Protein AF-A0A9X8VBI3-F1 (afdb_monomer)

Radius of gyration: 18.84 Å; Cα contacts (8 Å, |Δi|>4): 215; chains: 1; bounding box: 40×26×53 Å

Nearest PDB structures (foldseek):
  4ruw-assembly1_A  TM=3.959E-01  e=4.616E-01  Beutenbergia cavernae DSM 12333
  4cwc-assembly1_C  TM=7.780E-01  e=6.334E+00  Staphylococcus aureus
  5d06-assembly2_B  TM=3.382E-01  e=1.430E+00  Nakaseomyces glabratus CBS 138

Mean predicted aligned error: 9.97 Å

Structure (mmCIF, N/CA/C/O backbone):
data_AF-A0A9X8VBI3-F1
#
_entry.id   AF-A0A9X8VBI3-F1
#
loop_
_atom_site.group_PDB
_atom_site.id
_atom_site.type_symbol
_atom_site.label_atom_id
_atom_site.label_alt_id
_atom_site.label_comp_id
_atom_site.label_asym_id
_atom_site.label_entity_id
_atom_site.label_seq_id
_atom_site.pdbx_PDB_ins_code
_atom_site.Cartn_x
_atom_site.Cartn_y
_atom_site.Cartn_z
_atom_site.occupancy
_atom_site.B_iso_or_equiv
_atom_site.auth_seq_id
_atom_site.auth_comp_id
_atom_site.auth_asym_id
_atom_site.auth_atom_id
_atom_site.pdbx_PDB_model_num
ATOM 1 N N . SER A 1 1 ? -2.634 -14.865 25.575 1.00 53.91 1 SER A N 1
ATOM 2 C CA . SER A 1 1 ? -3.829 -14.006 25.676 1.00 53.91 1 SER A CA 1
ATOM 3 C C . SER A 1 1 ? -4.975 -14.679 24.930 1.00 53.91 1 SER A C 1
ATOM 5 O O . SER A 1 1 ? -4.707 -15.595 24.160 1.00 53.91 1 SER A O 1
ATOM 7 N N . SER A 1 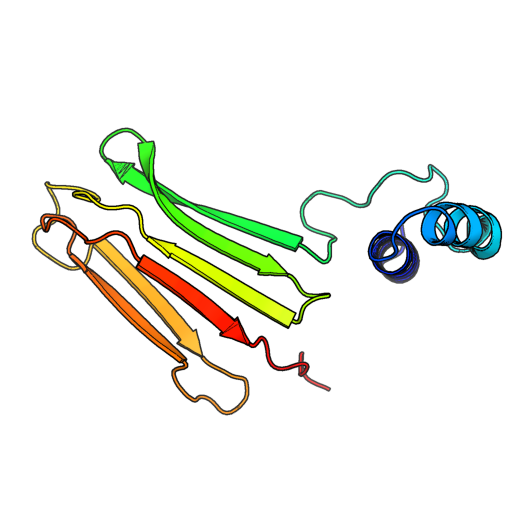2 ? -6.240 -14.325 25.192 1.00 62.25 2 SER A N 1
ATOM 8 C CA . SER A 1 2 ? -7.335 -14.695 24.278 1.00 62.25 2 SER A CA 1
ATOM 9 C C . SER A 1 2 ? -7.522 -13.570 23.262 1.00 62.25 2 SER A C 1
ATOM 11 O O . SER A 1 2 ? -7.345 -12.408 23.627 1.00 62.25 2 SER A O 1
ATOM 13 N N . SER A 1 3 ? -7.914 -13.906 22.028 1.00 68.12 3 SER A N 1
ATOM 14 C CA . SER A 1 3 ? -8.170 -12.925 20.958 1.00 68.12 3 SER A CA 1
ATOM 15 C C . SER A 1 3 ? -9.118 -11.811 21.407 1.00 68.12 3 SER A C 1
ATOM 17 O O . SER A 1 3 ? -8.840 -10.644 21.189 1.00 68.12 3 SER A O 1
ATOM 19 N N . PHE A 1 4 ? -10.157 -12.155 22.172 1.00 74.62 4 PHE A N 1
ATOM 20 C CA . PHE A 1 4 ? -11.120 -11.191 22.708 1.00 74.62 4 PHE A CA 1
ATOM 21 C C . PHE A 1 4 ? -10.497 -10.112 23.612 1.00 74.62 4 PHE A C 1
ATOM 23 O O . PHE A 1 4 ? -10.896 -8.951 23.566 1.00 74.62 4 PHE A O 1
ATOM 30 N N . LYS A 1 5 ? -9.523 -10.476 24.455 1.00 79.31 5 LYS A N 1
ATOM 31 C CA . LYS A 1 5 ? -8.837 -9.501 25.321 1.00 79.31 5 LYS A CA 1
ATOM 32 C C . LYS A 1 5 ? -7.908 -8.592 24.516 1.00 79.31 5 LYS A C 1
ATOM 34 O O . LYS A 1 5 ? -7.778 -7.411 24.838 1.00 79.31 5 LYS A O 1
ATOM 39 N N . ASP A 1 6 ? -7.303 -9.139 23.465 1.00 76.00 6 ASP A N 1
ATOM 40 C CA . ASP A 1 6 ? -6.471 -8.380 22.535 1.00 76.00 6 ASP A CA 1
ATOM 41 C C . ASP A 1 6 ? -7.337 -7.386 21.731 1.00 76.00 6 ASP A C 1
ATOM 43 O O . ASP A 1 6 ? -6.966 -6.221 21.603 1.00 76.00 6 ASP A O 1
ATOM 47 N N . ASP A 1 7 ? -8.542 -7.784 21.308 1.00 74.44 7 ASP A N 1
ATOM 48 C CA . ASP A 1 7 ? -9.497 -6.917 20.600 1.00 74.44 7 ASP A CA 1
ATOM 49 C C . ASP A 1 7 ? -9.939 -5.714 21.452 1.00 74.44 7 ASP A C 1
ATOM 51 O O . ASP A 1 7 ? -9.977 -4.581 20.964 1.00 74.44 7 ASP A O 1
ATOM 55 N N . ILE A 1 8 ? -10.217 -5.926 22.747 1.00 79.94 8 ILE A N 1
ATOM 56 C CA . ILE A 1 8 ? -10.550 -4.837 23.684 1.00 79.94 8 ILE A CA 1
ATOM 57 C C . ILE A 1 8 ? -9.369 -3.872 23.827 1.00 79.94 8 ILE A C 1
ATOM 59 O O . ILE A 1 8 ? -9.559 -2.655 23.765 1.00 79.94 8 ILE A O 1
ATOM 63 N N . TYR A 1 9 ? -8.147 -4.392 23.979 1.00 79.50 9 TYR A N 1
ATOM 64 C CA . TYR A 1 9 ? -6.944 -3.563 24.074 1.00 79.50 9 TYR A CA 1
ATOM 65 C C . TYR A 1 9 ? -6.765 -2.690 22.822 1.00 79.50 9 TYR A C 1
ATOM 67 O O . TYR A 1 9 ? -6.526 -1.483 22.919 1.00 79.50 9 TYR A O 1
ATOM 75 N N . LEU A 1 10 ? -6.940 -3.278 21.635 1.00 78.50 10 LEU A N 1
ATOM 76 C CA . LEU A 1 10 ? -6.827 -2.576 20.356 1.00 78.50 10 LEU A CA 1
ATOM 77 C C . LEU A 1 10 ? -7.916 -1.519 20.155 1.00 78.50 10 LEU A C 1
ATOM 79 O O . LEU A 1 10 ? -7.624 -0.432 19.650 1.00 78.50 10 LEU A O 1
ATOM 83 N N . ALA A 1 11 ? -9.152 -1.810 20.566 1.00 81.75 11 ALA A N 1
ATOM 84 C CA . ALA A 1 11 ? -10.254 -0.854 20.521 1.00 81.75 11 ALA A CA 1
ATOM 85 C C . ALA A 1 11 ? -9.980 0.359 21.422 1.00 81.75 11 ALA A C 1
ATOM 87 O O . ALA A 1 11 ? -10.185 1.498 21.006 1.00 81.75 11 ALA A O 1
ATOM 88 N N . ILE A 1 12 ? -9.448 0.135 22.628 1.00 83.94 12 ILE A N 1
ATOM 89 C CA . ILE A 1 12 ? -9.060 1.215 23.545 1.00 83.94 12 ILE A CA 1
ATOM 90 C C . ILE A 1 12 ? -7.913 2.052 22.960 1.00 83.94 12 ILE A C 1
ATOM 92 O O . ILE A 1 12 ? -7.931 3.281 23.055 1.00 83.94 12 ILE A O 1
ATOM 96 N N . GLY A 1 13 ? -6.952 1.414 22.285 1.00 80.38 13 GLY A N 1
ATOM 97 C CA . GLY A 1 13 ? -5.843 2.091 21.607 1.00 80.38 13 GLY A CA 1
ATOM 98 C C . GLY A 1 13 ? -6.261 3.077 20.505 1.00 80.38 13 GLY A C 1
ATOM 99 O O . GLY A 1 13 ? -5.478 3.965 20.168 1.00 80.38 13 GLY A O 1
ATOM 100 N N . ALA A 1 14 ? -7.484 2.964 19.971 1.00 79.38 14 ALA A N 1
ATOM 101 C CA . ALA A 1 14 ? -8.017 3.865 18.948 1.00 79.38 14 ALA A CA 1
ATOM 102 C C . ALA A 1 14 ? -8.437 5.248 19.485 1.00 79.38 14 ALA A C 1
ATOM 104 O O . ALA A 1 14 ? -8.611 6.181 18.699 1.00 79.38 14 ALA A O 1
ATOM 105 N N . PHE A 1 15 ? -8.601 5.399 20.802 1.00 82.19 15 PHE A N 1
ATOM 106 C CA . PHE A 1 15 ? -8.971 6.672 21.420 1.00 82.19 15 PHE A CA 1
ATOM 107 C C . PHE A 1 15 ? -7.739 7.555 21.678 1.00 82.19 15 PHE A C 1
ATOM 109 O O . PHE A 1 15 ? -6.629 7.073 21.917 1.00 82.19 15 PHE A O 1
ATOM 116 N N . ALA A 1 16 ? -7.936 8.875 21.638 1.00 83.81 16 ALA A N 1
ATOM 117 C CA . ALA A 1 16 ? -6.921 9.848 22.037 1.00 83.81 16 ALA A CA 1
ATOM 118 C C . ALA A 1 16 ? -6.884 10.020 23.568 1.00 83.81 16 ALA A C 1
ATOM 120 O O . ALA A 1 16 ? -7.836 9.672 24.270 1.00 83.81 16 ALA A O 1
ATOM 121 N N . GLU A 1 17 ? -5.801 10.594 24.095 1.00 81.06 17 GLU A N 1
ATOM 122 C CA . GLU A 1 17 ? -5.765 10.985 25.510 1.00 81.06 17 GLU A CA 1
ATOM 123 C C . GLU A 1 17 ? -6.673 12.191 25.790 1.00 81.06 17 GLU A C 1
ATOM 125 O O . GLU A 1 17 ? -6.816 13.054 24.918 1.00 81.06 17 GLU A O 1
ATOM 130 N N . PRO A 1 18 ? -7.291 12.280 26.987 1.00 92.06 18 PRO A N 1
ATOM 131 C CA . PRO A 1 18 ? -7.150 11.389 28.158 1.00 92.06 18 PRO A CA 1
ATOM 132 C C . PRO A 1 18 ? -8.129 10.199 28.171 1.00 92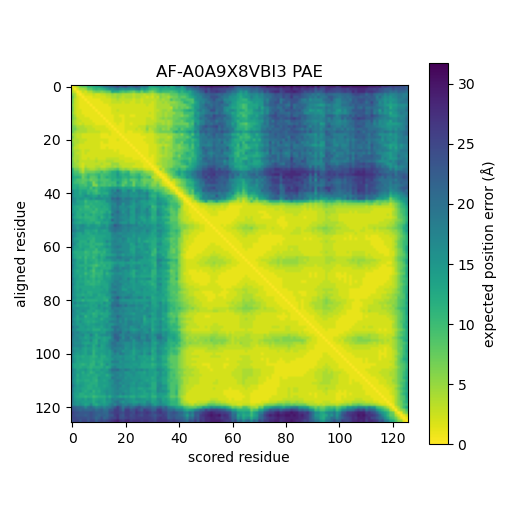.06 18 PRO A C 1
ATOM 134 O O . PRO A 1 18 ? -8.196 9.427 29.128 1.00 92.06 18 PRO A O 1
ATOM 137 N N . GLN A 1 19 ? -8.958 10.072 27.134 1.00 90.81 19 GLN A N 1
ATOM 138 C CA . GLN A 1 19 ? -10.009 9.060 27.084 1.00 90.81 19 GLN A CA 1
ATOM 139 C C . GLN A 1 19 ? -9.426 7.642 27.072 1.00 90.81 19 GLN A C 1
ATOM 141 O O . GLN A 1 19 ? -9.961 6.753 27.736 1.00 90.81 19 GLN A O 1
ATOM 146 N N . ARG A 1 20 ? -8.314 7.437 26.361 1.00 89.19 20 ARG A N 1
ATOM 147 C CA . ARG A 1 20 ? -7.606 6.154 26.317 1.00 89.19 20 ARG A CA 1
ATOM 148 C C . ARG A 1 20 ? -7.120 5.711 27.696 1.00 89.19 20 ARG A C 1
ATOM 150 O O . ARG A 1 20 ? -7.412 4.580 28.080 1.00 89.19 20 ARG A O 1
ATOM 157 N N . GLU A 1 21 ? -6.454 6.580 28.459 1.00 87.56 21 GLU A N 1
ATOM 158 C CA . GLU A 1 21 ? -6.039 6.276 29.837 1.00 87.56 21 GLU A CA 1
ATOM 159 C C . GLU A 1 21 ? -7.217 5.863 30.729 1.00 87.56 21 GLU A C 1
ATOM 161 O O . GLU A 1 21 ? -7.141 4.848 31.429 1.00 87.56 21 GLU A O 1
ATOM 166 N N . SER A 1 22 ? -8.335 6.594 30.662 1.00 90.44 22 SER A N 1
ATOM 167 C CA . SER A 1 22 ? -9.532 6.245 31.435 1.00 90.44 22 SER A CA 1
ATOM 168 C C . SER A 1 22 ? -10.064 4.859 31.068 1.00 90.44 22 SER A C 1
ATOM 170 O O . SER A 1 22 ? -10.441 4.092 31.952 1.00 90.44 22 SER A O 1
ATOM 172 N N . LEU A 1 23 ? -10.087 4.519 29.778 1.00 90.69 23 LEU A N 1
ATOM 173 C CA . LEU A 1 23 ? -10.583 3.231 29.300 1.00 90.69 23 LEU A CA 1
ATOM 174 C C . LEU A 1 23 ? -9.651 2.073 29.688 1.00 90.69 23 LEU A C 1
ATOM 176 O O . LEU A 1 23 ? -10.141 1.025 30.107 1.00 90.69 23 LEU A O 1
ATOM 180 N N . LEU A 1 24 ? -8.327 2.258 29.630 1.00 88.38 24 LEU A N 1
ATOM 181 C CA . LEU A 1 24 ? -7.361 1.257 30.108 1.00 88.38 24 LEU A CA 1
ATOM 182 C C . LEU A 1 24 ? -7.561 0.949 31.599 1.00 88.38 24 LEU A C 1
ATOM 184 O O . LEU A 1 24 ? -7.498 -0.212 32.005 1.00 88.38 24 LEU A O 1
ATOM 188 N N . ALA A 1 25 ? -7.849 1.974 32.410 1.00 87.62 25 ALA A N 1
ATOM 189 C CA . ALA A 1 25 ? -8.147 1.798 33.828 1.00 87.62 25 ALA A CA 1
ATOM 190 C C . ALA A 1 25 ? -9.485 1.074 34.054 1.00 87.62 25 ALA A C 1
ATOM 192 O O . ALA A 1 25 ? -9.550 0.147 34.863 1.00 87.62 25 ALA A O 1
ATOM 193 N N . THR A 1 26 ? -10.540 1.463 33.330 1.00 91.69 26 THR A N 1
ATOM 194 C CA . THR A 1 26 ? -11.880 0.865 33.455 1.00 91.69 26 THR A CA 1
ATOM 195 C C . THR A 1 26 ? -11.909 -0.606 33.042 1.00 91.69 26 THR A C 1
ATOM 197 O O . THR A 1 26 ? -12.539 -1.413 33.719 1.00 91.69 26 THR A O 1
ATOM 200 N N . TYR A 1 27 ? -11.221 -0.972 31.960 1.00 86.81 27 TYR A N 1
ATOM 201 C CA . TYR A 1 27 ? -11.285 -2.316 31.379 1.00 86.81 27 TYR A CA 1
ATOM 202 C C . TYR A 1 27 ? -10.109 -3.216 31.760 1.00 86.81 27 TYR A C 1
ATOM 204 O O . TYR A 1 27 ? -9.946 -4.271 31.155 1.00 86.81 27 TYR A O 1
ATOM 212 N N . ARG A 1 28 ? -9.310 -2.846 32.769 1.00 85.00 28 ARG A N 1
ATOM 213 C CA . ARG A 1 28 ? -8.087 -3.563 33.174 1.00 85.00 28 ARG A CA 1
ATOM 214 C C . ARG A 1 28 ? -8.266 -5.081 33.315 1.00 85.00 28 ARG A C 1
ATOM 216 O O . ARG A 1 28 ? -7.405 -5.837 32.882 1.00 85.00 28 ARG A O 1
ATOM 223 N N . ASP A 1 29 ? -9.391 -5.540 33.860 1.00 83.56 29 ASP A N 1
ATOM 224 C CA . ASP A 1 29 ? -9.659 -6.975 34.072 1.00 83.56 29 ASP A CA 1
ATOM 225 C C . ASP A 1 29 ? -9.946 -7.735 32.753 1.00 83.56 29 ASP A C 1
ATOM 227 O O . ASP A 1 29 ? -9.792 -8.962 32.649 1.00 83.56 29 ASP A O 1
ATOM 231 N N . CYS A 1 30 ? -10.318 -6.991 31.711 1.00 81.19 30 CYS A N 1
ATOM 232 C CA . CYS A 1 30 ? -10.576 -7.463 30.356 1.00 81.19 30 CYS A CA 1
ATOM 233 C C . CYS A 1 30 ? -9.345 -7.381 29.436 1.00 81.19 30 CYS A C 1
ATOM 235 O O . CYS A 1 30 ? -9.440 -7.816 28.292 1.00 81.19 30 CYS A O 1
ATOM 237 N N . LEU A 1 31 ? -8.201 -6.879 29.909 1.00 79.25 31 LEU A N 1
ATOM 238 C CA . LEU A 1 31 ? -6.959 -6.786 29.131 1.00 79.25 31 LEU A CA 1
ATOM 239 C C . LEU A 1 31 ? -6.066 -8.029 29.322 1.00 79.25 31 LEU A C 1
ATOM 241 O O . LEU A 1 31 ? -6.307 -8.845 30.231 1.00 79.25 31 LEU A O 1
ATOM 245 N N . PRO A 1 32 ? -5.048 -8.226 28.457 1.00 70.56 32 PRO A N 1
ATOM 246 C CA . PRO A 1 32 ? -3.964 -9.172 28.711 1.00 70.56 32 PRO A CA 1
ATOM 247 C C . PRO A 1 32 ? -3.338 -8.922 30.089 1.00 70.56 32 PRO A C 1
ATOM 249 O O . PRO A 1 32 ? -3.171 -7.780 30.502 1.00 70.56 32 PRO A O 1
ATOM 252 N N . ALA A 1 33 ? -3.013 -9.991 30.822 1.00 67.38 33 ALA A N 1
ATOM 253 C CA . ALA A 1 33 ? -2.597 -9.901 32.228 1.00 67.38 33 ALA A CA 1
ATOM 254 C C . ALA A 1 33 ? -1.300 -9.098 32.452 1.00 67.38 33 ALA A C 1
ATOM 256 O O . ALA A 1 33 ? -1.053 -8.618 33.554 1.00 67.38 33 ALA A O 1
ATOM 257 N N . ASP A 1 34 ? -0.480 -8.963 31.414 1.00 66.94 34 ASP A N 1
ATOM 258 C CA . ASP A 1 34 ? 0.758 -8.189 31.393 1.00 66.94 34 ASP A CA 1
ATOM 259 C C . ASP A 1 34 ? 0.574 -6.768 30.833 1.00 66.94 34 ASP A C 1
ATOM 261 O O . ASP A 1 34 ? 1.547 -6.017 30.771 1.00 66.94 34 ASP A O 1
ATOM 265 N N . ASN A 1 35 ? -0.646 -6.382 30.425 1.00 60.59 35 ASN A N 1
ATOM 266 C CA . ASN A 1 35 ? -0.935 -5.166 29.653 1.00 60.59 35 ASN A CA 1
ATOM 267 C C . ASN A 1 35 ? -0.007 -4.987 28.435 1.00 60.59 35 ASN A C 1
ATOM 269 O O . ASN A 1 35 ? 0.141 -3.868 27.927 1.00 60.59 35 ASN A O 1
ATOM 273 N N . ALA A 1 36 ? 0.633 -6.065 27.975 1.00 62.91 36 ALA A N 1
ATOM 274 C CA . ALA A 1 36 ? 1.520 -5.991 26.839 1.00 62.91 36 ALA A CA 1
ATOM 275 C C . ALA A 1 36 ? 0.667 -5.746 25.591 1.00 62.91 36 ALA A C 1
ATOM 277 O O . ALA A 1 36 ? -0.404 -6.348 25.448 1.00 62.91 36 ALA A O 1
ATOM 278 N N . PRO A 1 37 ? 1.114 -4.864 24.682 1.00 59.00 37 PRO A N 1
ATOM 279 C CA . PRO A 1 37 ? 0.476 -4.761 23.386 1.00 59.00 37 PRO A CA 1
ATOM 280 C C . PRO A 1 37 ? 0.512 -6.144 22.726 1.00 59.00 37 PRO A C 1
ATOM 282 O O . PRO A 1 37 ? 1.524 -6.851 22.832 1.00 59.00 37 PRO A O 1
ATOM 285 N N . PRO A 1 38 ? -0.577 -6.559 22.069 1.00 61.22 38 PRO A N 1
ATOM 286 C CA . PRO A 1 38 ? -0.610 -7.864 21.445 1.00 61.22 38 PRO A CA 1
ATOM 287 C C . PRO A 1 38 ? 0.418 -7.929 20.296 1.00 61.22 38 PRO A C 1
ATOM 289 O O . PRO A 1 38 ? 0.942 -6.908 19.844 1.00 61.22 38 PRO A O 1
ATOM 292 N N . GLY A 1 39 ? 0.793 -9.146 19.882 1.00 59.22 39 GLY A N 1
ATOM 293 C CA . GLY A 1 39 ? 1.910 -9.369 18.949 1.00 59.22 39 GLY A CA 1
ATOM 294 C C . GLY A 1 39 ? 1.769 -8.605 17.622 1.00 59.22 39 GLY A C 1
ATOM 295 O O . GLY A 1 39 ? 0.677 -8.204 17.253 1.00 59.22 39 GLY A O 1
ATOM 296 N N . ALA A 1 40 ? 2.858 -8.453 16.857 1.00 51.97 40 ALA A N 1
ATOM 297 C CA . ALA A 1 40 ? 2.959 -7.577 15.669 1.00 51.97 40 ALA A CA 1
ATOM 298 C C . ALA A 1 40 ? 1.944 -7.818 14.518 1.00 51.97 40 ALA A C 1
ATOM 300 O O . ALA A 1 40 ? 1.936 -7.077 13.536 1.00 51.97 40 ALA A O 1
ATOM 301 N N . HIS A 1 41 ? 1.102 -8.847 14.623 1.00 54.59 41 HIS A N 1
ATOM 302 C CA . HIS A 1 41 ? 0.034 -9.185 13.676 1.00 54.59 41 HIS A CA 1
ATOM 303 C C . HIS A 1 41 ? -1.366 -9.157 14.308 1.00 54.59 41 HIS A C 1
ATOM 305 O O . HIS A 1 41 ? -2.335 -9.583 13.689 1.00 54.59 41 HIS A O 1
ATOM 311 N N . VAL A 1 42 ? -1.468 -8.661 15.536 1.00 55.97 42 VAL A N 1
ATOM 312 C CA . VAL A 1 42 ? -2.706 -8.455 16.276 1.00 55.97 42 VAL A CA 1
ATOM 313 C C . VAL A 1 42 ? -2.847 -6.946 16.412 1.00 55.97 42 VAL A C 1
ATOM 315 O O . VAL A 1 42 ? -2.077 -6.295 17.115 1.00 55.97 42 VAL A O 1
ATOM 318 N N . GLY A 1 43 ? -3.748 -6.351 15.637 1.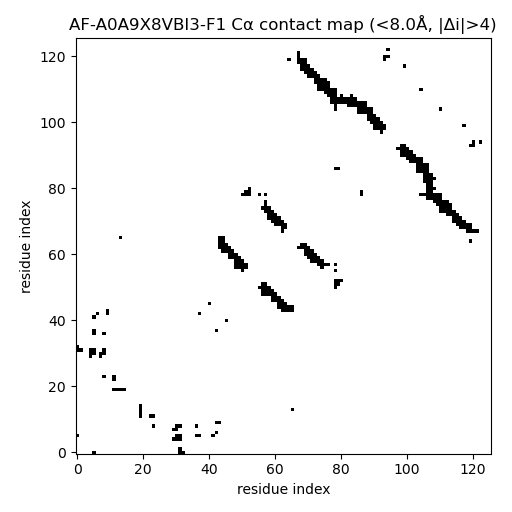00 59.56 43 GLY A N 1
ATOM 319 C CA . GLY A 1 43 ? -3.747 -4.905 15.489 1.00 59.56 43 GLY A CA 1
ATOM 320 C C . GLY A 1 43 ? -4.823 -4.364 14.572 1.00 59.56 43 GLY A C 1
ATOM 321 O O . GLY A 1 43 ? -5.379 -5.075 13.745 1.00 59.56 43 GLY A O 1
ATOM 322 N N . ASN A 1 44 ? -5.054 -3.060 14.688 1.00 72.31 44 ASN A N 1
ATOM 323 C CA . ASN A 1 44 ? -5.869 -2.305 13.743 1.00 72.31 44 ASN A CA 1
ATOM 324 C C . ASN A 1 44 ? -5.027 -1.638 12.649 1.00 72.31 44 ASN A C 1
ATOM 326 O O . ASN A 1 44 ? -5.588 -0.968 11.793 1.00 72.31 44 ASN A O 1
ATOM 330 N N . ALA A 1 45 ? -3.698 -1.771 12.678 1.00 80.44 45 ALA A N 1
ATOM 331 C CA . ALA A 1 45 ? -2.799 -1.121 11.734 1.00 80.44 45 ALA A CA 1
ATOM 332 C C . ALA A 1 45 ? -1.697 -2.080 11.273 1.00 80.44 45 ALA A C 1
ATOM 334 O O . ALA A 1 45 ? -0.989 -2.656 12.096 1.00 80.44 45 ALA A O 1
ATOM 335 N N . PHE A 1 46 ? -1.526 -2.215 9.960 1.00 85.81 46 PHE A N 1
ATOM 336 C CA . PHE A 1 46 ? -0.518 -3.076 9.342 1.00 85.81 46 PHE A CA 1
ATOM 337 C C . PHE A 1 46 ? 0.223 -2.310 8.256 1.00 85.81 46 PHE A C 1
ATOM 339 O O . PHE A 1 46 ? -0.334 -1.417 7.620 1.00 85.81 46 PHE A O 1
ATOM 346 N N . THR A 1 47 ? 1.487 -2.652 8.017 1.00 91.06 47 THR A N 1
ATOM 347 C CA . THR A 1 47 ? 2.264 -2.075 6.917 1.00 91.06 47 THR A CA 1
ATOM 348 C C . THR A 1 47 ? 3.040 -3.159 6.188 1.00 91.06 47 THR A C 1
ATOM 350 O O . THR A 1 47 ? 3.775 -3.928 6.800 1.00 91.06 47 THR A O 1
ATOM 353 N N . VAL A 1 48 ? 2.895 -3.187 4.867 1.00 93.19 48 VAL A N 1
ATOM 354 C CA . VAL A 1 48 ? 3.676 -4.014 3.949 1.00 93.19 48 VAL A CA 1
ATOM 355 C C . VAL A 1 48 ? 4.599 -3.096 3.159 1.00 93.19 48 VAL A C 1
ATOM 357 O O . VAL A 1 48 ? 4.146 -2.134 2.541 1.00 93.19 48 VAL A O 1
ATOM 360 N N . ALA A 1 49 ? 5.894 -3.392 3.177 1.00 96.19 49 ALA A N 1
ATOM 361 C CA . ALA A 1 49 ? 6.905 -2.690 2.398 1.00 96.19 49 ALA A CA 1
ATOM 362 C C . ALA A 1 49 ? 7.429 -3.614 1.296 1.00 96.19 49 ALA A C 1
ATOM 364 O O . ALA A 1 49 ? 8.003 -4.661 1.595 1.00 96.19 49 ALA A O 1
ATOM 365 N N . CYS A 1 50 ? 7.270 -3.223 0.030 1.00 96.31 50 CYS A N 1
ATOM 366 C CA . CYS A 1 50 ? 7.816 -3.977 -1.097 1.00 96.31 50 CYS A CA 1
ATOM 367 C C . CYS A 1 50 ? 9.117 -3.336 -1.569 1.00 96.31 50 CYS A C 1
ATOM 369 O O . CYS A 1 50 ? 9.178 -2.137 -1.873 1.00 96.31 50 CYS A O 1
ATOM 371 N N . LYS A 1 51 ? 10.159 -4.162 -1.643 1.00 97.44 51 LYS A N 1
ATOM 372 C CA . LYS A 1 51 ? 11.501 -3.759 -2.048 1.00 97.44 51 LYS A CA 1
ATOM 373 C C . LYS A 1 51 ? 11.834 -4.273 -3.446 1.00 97.44 51 LYS A C 1
ATOM 375 O O . LYS A 1 51 ? 11.425 -5.356 -3.860 1.00 97.44 51 LYS A O 1
ATOM 380 N N . GLY A 1 52 ? 12.522 -3.420 -4.182 1.00 96.25 52 GLY A N 1
ATOM 381 C CA . GLY A 1 52 ? 13.058 -3.649 -5.508 1.00 96.25 52 GLY A CA 1
ATOM 382 C C . GLY A 1 52 ? 14.550 -3.949 -5.447 1.00 96.25 52 GLY A C 1
ATOM 383 O O . GLY A 1 52 ? 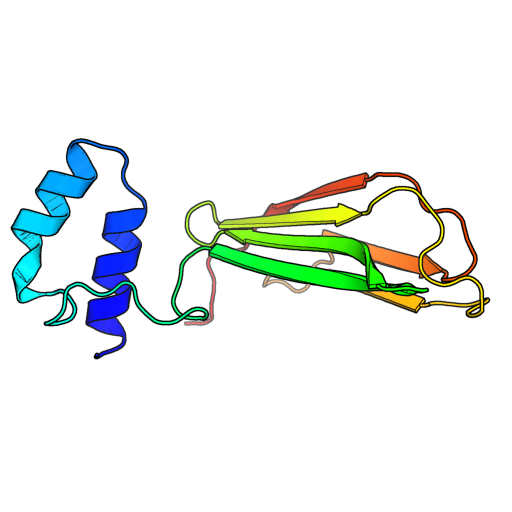15.068 -4.429 -4.438 1.00 96.25 52 GLY A O 1
ATOM 384 N N . ILE A 1 53 ? 15.252 -3.621 -6.528 1.00 96.12 53 ILE A N 1
ATOM 385 C CA . ILE A 1 53 ? 16.698 -3.825 -6.616 1.00 96.12 53 ILE A CA 1
ATOM 386 C C . ILE A 1 53 ? 17.444 -3.069 -5.508 1.00 96.12 53 ILE A C 1
ATOM 388 O O . ILE A 1 53 ? 17.130 -1.916 -5.202 1.00 96.12 53 ILE A O 1
ATOM 392 N N . GLY A 1 54 ? 18.442 -3.724 -4.909 1.00 96.44 54 GLY A N 1
ATOM 393 C CA . GLY A 1 54 ? 19.269 -3.127 -3.857 1.00 96.44 54 GLY A CA 1
ATOM 394 C C . GLY A 1 54 ? 18.474 -2.723 -2.615 1.00 96.44 54 GLY A C 1
ATOM 395 O O . GLY A 1 54 ? 18.773 -1.695 -2.016 1.00 96.44 54 GLY A O 1
ATOM 396 N N . ASP A 1 55 ? 17.422 -3.477 -2.279 1.00 96.44 55 ASP A N 1
ATOM 397 C CA . ASP A 1 55 ? 16.513 -3.206 -1.159 1.00 96.44 55 ASP A CA 1
ATOM 398 C C . ASP A 1 55 ? 15.772 -1.862 -1.227 1.00 96.44 55 ASP A C 1
ATOM 400 O O . ASP A 1 55 ? 15.151 -1.436 -0.245 1.00 96.44 55 ASP A O 1
ATOM 404 N N . ARG A 1 56 ? 15.767 -1.200 -2.392 1.00 94.94 56 ARG A N 1
ATOM 405 C CA . ARG A 1 56 ? 15.016 0.040 -2.589 1.00 94.94 56 ARG A CA 1
ATOM 406 C C . ARG A 1 56 ? 13.530 -0.230 -2.390 1.00 94.94 56 ARG A C 1
ATOM 408 O O . ARG A 1 56 ? 12.895 -0.879 -3.217 1.00 94.94 56 ARG A O 1
ATOM 415 N N . GLN A 1 57 ? 12.942 0.324 -1.340 1.00 97.88 57 GLN A N 1
ATOM 416 C CA . GLN A 1 57 ? 11.498 0.287 -1.154 1.00 97.88 57 GLN A CA 1
ATOM 417 C C . GLN A 1 57 ? 10.814 1.142 -2.224 1.00 97.88 57 GLN A C 1
ATOM 419 O O . GLN A 1 57 ? 11.059 2.344 -2.321 1.00 97.88 57 GLN A O 1
ATOM 424 N N . PHE A 1 58 ? 9.975 0.514 -3.044 1.00 97.62 58 PHE A N 1
ATOM 425 C CA . PHE A 1 58 ? 9.250 1.194 -4.120 1.00 97.62 58 PHE A CA 1
ATOM 426 C C . PHE A 1 58 ? 7.749 1.282 -3.842 1.00 97.62 58 PHE A C 1
ATOM 428 O O . PHE A 1 58 ? 7.085 2.127 -4.433 1.00 97.62 58 PHE A O 1
ATOM 435 N N . LEU A 1 59 ? 7.225 0.449 -2.939 1.00 97.94 59 LEU A N 1
ATOM 436 C CA . LEU A 1 59 ? 5.818 0.428 -2.561 1.00 97.94 59 LEU A CA 1
ATOM 437 C C . LEU A 1 59 ? 5.672 0.280 -1.044 1.00 97.94 59 LEU A C 1
ATOM 439 O O . LEU A 1 59 ? 6.378 -0.513 -0.417 1.00 97.94 59 LEU A O 1
ATOM 443 N N . THR A 1 60 ? 4.701 0.990 -0.484 1.00 97.69 60 THR A N 1
ATOM 444 C CA . THR A 1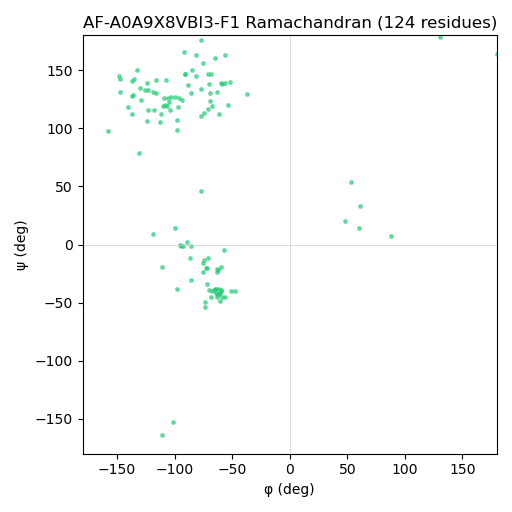 60 ? 4.189 0.778 0.871 1.00 97.69 60 THR A CA 1
ATOM 445 C C . THR A 1 60 ? 2.683 0.585 0.799 1.00 97.69 60 THR A C 1
ATOM 447 O O . THR A 1 60 ? 1.999 1.380 0.159 1.00 97.69 60 THR A O 1
ATOM 450 N N . CYS A 1 61 ? 2.155 -0.424 1.480 1.00 95.62 61 CYS A N 1
ATOM 451 C CA . CYS A 1 61 ? 0.726 -0.603 1.702 1.00 95.62 61 CYS A CA 1
ATOM 452 C C . CYS A 1 61 ? 0.456 -0.536 3.206 1.00 95.62 61 CYS A C 1
ATOM 454 O O . CYS A 1 61 ? 0.959 -1.373 3.953 1.00 95.62 61 CYS A O 1
ATOM 456 N N . ALA A 1 62 ? -0.293 0.468 3.652 1.00 93.81 62 ALA A N 1
ATOM 457 C CA . ALA A 1 62 ? -0.696 0.646 5.040 1.00 93.81 62 ALA A CA 1
ATOM 458 C C . ALA A 1 62 ? -2.194 0.359 5.181 1.00 93.81 62 ALA A C 1
ATOM 460 O O . ALA A 1 62 ? -3.016 1.017 4.550 1.00 93.81 62 ALA A O 1
ATOM 461 N N . VAL A 1 63 ? -2.544 -0.617 6.008 1.00 90.19 63 VAL A N 1
ATOM 462 C CA . VAL A 1 63 ? -3.925 -1.009 6.307 1.00 90.19 63 VAL A CA 1
ATOM 463 C C . VAL A 1 63 ? -4.277 -0.444 7.674 1.00 90.19 63 VAL A C 1
ATOM 465 O O . VAL A 1 63 ? -3.548 -0.695 8.626 1.00 90.19 63 VAL A O 1
ATOM 468 N N . ASP A 1 64 ? -5.375 0.297 7.772 1.00 86.88 64 ASP A N 1
ATOM 469 C CA . ASP A 1 64 ? -5.932 0.819 9.021 1.00 86.88 64 ASP A CA 1
ATOM 470 C C . ASP A 1 64 ? -7.388 0.346 9.143 1.00 86.88 64 ASP A C 1
ATOM 472 O O . ASP A 1 64 ? -8.270 0.814 8.424 1.00 86.88 64 ASP A O 1
ATOM 476 N N . LEU A 1 65 ? -7.635 -0.617 10.028 1.00 81.31 65 LEU A N 1
ATOM 477 C CA . LEU A 1 65 ? -8.941 -1.223 10.279 1.00 81.31 65 LEU A CA 1
ATOM 478 C C . LEU A 1 65 ? -9.871 -0.312 11.091 1.00 81.31 65 LEU A C 1
ATOM 480 O O . LEU A 1 65 ? -11.087 -0.431 10.961 1.00 81.31 65 LEU A O 1
ATOM 484 N N . VAL A 1 66 ? -9.331 0.629 11.877 1.00 76.19 66 VAL A N 1
ATOM 485 C CA . VAL A 1 66 ? -10.142 1.615 12.618 1.00 76.19 66 VAL A CA 1
ATOM 486 C C . VAL A 1 66 ? -10.694 2.653 11.654 1.00 76.19 66 VAL A C 1
ATOM 488 O O . VAL A 1 66 ? -11.895 2.918 11.642 1.00 76.19 66 VAL A O 1
ATOM 491 N N . LYS A 1 67 ? -9.826 3.213 10.806 1.00 81.12 67 LYS A N 1
ATOM 492 C CA . LYS A 1 67 ? -10.240 4.148 9.754 1.00 81.12 67 LYS A CA 1
ATOM 493 C C . LYS A 1 67 ? -10.924 3.447 8.585 1.00 81.12 67 LYS A C 1
ATOM 495 O O . LYS A 1 67 ? -11.537 4.123 7.767 1.00 81.12 67 LYS A O 1
ATOM 500 N N . LYS A 1 68 ? -10.829 2.115 8.514 1.00 86.38 68 LYS A N 1
ATOM 501 C CA . LYS A 1 68 ? -11.288 1.289 7.393 1.00 86.38 68 LYS A CA 1
ATOM 502 C C . LYS A 1 68 ? -10.699 1.785 6.072 1.00 86.38 68 LYS A C 1
ATOM 504 O O . LYS A 1 68 ? -11.419 2.067 5.117 1.00 86.38 68 LYS A O 1
ATOM 509 N N . THR A 1 69 ? -9.377 1.904 6.022 1.00 91.00 69 THR A N 1
ATOM 510 C CA . THR A 1 69 ? -8.656 2.386 4.839 1.00 91.00 69 THR A CA 1
ATOM 511 C C . THR A 1 69 ? -7.434 1.541 4.520 1.00 91.00 69 THR A C 1
ATOM 513 O O . THR A 1 69 ? -6.679 1.179 5.421 1.00 91.00 69 THR A O 1
ATOM 516 N N . VAL A 1 70 ? -7.178 1.332 3.230 1.00 93.50 70 VAL A N 1
ATOM 517 C CA . VAL A 1 70 ? -5.865 0.944 2.706 1.00 93.50 70 VAL A CA 1
ATOM 518 C C . VAL A 1 70 ? -5.236 2.156 2.037 1.00 93.50 70 VAL A C 1
ATOM 520 O O . VAL A 1 70 ? -5.801 2.725 1.107 1.00 93.50 70 VAL A O 1
ATOM 523 N N . THR A 1 71 ? -4.048 2.543 2.484 1.00 96.56 71 THR A N 1
ATOM 524 C CA . THR A 1 71 ? -3.223 3.545 1.810 1.00 96.56 71 THR A CA 1
ATOM 525 C C . THR A 1 71 ? -2.097 2.848 1.070 1.00 96.56 71 THR A C 1
ATOM 527 O O . THR A 1 71 ? -1.226 2.244 1.693 1.00 96.56 71 THR A O 1
ATOM 530 N N . VAL A 1 72 ? -2.088 2.952 -0.255 1.00 97.62 72 VAL A N 1
ATOM 531 C CA . VAL A 1 72 ? -0.990 2.452 -1.079 1.00 97.62 72 VAL A CA 1
ATOM 532 C C . VAL A 1 72 ? -0.166 3.620 -1.595 1.00 97.62 72 VAL A C 1
ATOM 534 O O . VAL A 1 72 ? -0.706 4.526 -2.223 1.00 97.62 72 VAL A O 1
ATOM 537 N N . THR A 1 73 ? 1.141 3.585 -1.362 1.00 98.38 73 THR A N 1
ATOM 538 C CA . THR A 1 73 ? 2.090 4.617 -1.785 1.00 98.38 73 THR A CA 1
ATOM 539 C C . THR A 1 73 ? 3.174 3.996 -2.653 1.00 98.38 73 THR A C 1
ATOM 541 O O . THR A 1 73 ? 3.960 3.176 -2.182 1.00 98.38 73 THR A O 1
ATOM 544 N N . LEU A 1 74 ? 3.221 4.410 -3.915 1.00 98.38 74 LEU A N 1
ATOM 545 C CA . LEU A 1 74 ? 4.257 4.091 -4.890 1.00 98.38 74 LEU A CA 1
ATOM 546 C C . LEU A 1 74 ? 5.284 5.228 -4.921 1.00 98.38 74 LEU A C 1
ATOM 548 O O . LEU A 1 74 ? 4.925 6.392 -5.108 1.00 98.38 74 LEU A O 1
ATOM 552 N N . ALA A 1 75 ? 6.559 4.901 -4.740 1.00 97.94 75 ALA A N 1
ATOM 553 C CA . ALA A 1 75 ? 7.656 5.860 -4.789 1.00 97.94 75 ALA A CA 1
ATOM 554 C C . ALA A 1 75 ? 8.193 6.016 -6.218 1.00 97.94 75 ALA A C 1
ATOM 556 O O . ALA A 1 75 ? 8.442 5.022 -6.906 1.00 97.94 75 ALA A O 1
ATOM 557 N N . ALA A 1 76 ? 8.463 7.260 -6.630 1.00 98.00 76 ALA A N 1
ATOM 558 C CA . ALA A 1 76 ? 9.028 7.542 -7.946 1.00 98.00 76 ALA A CA 1
ATOM 559 C C . ALA A 1 76 ? 10.387 6.859 -8.148 1.00 98.00 76 ALA A C 1
ATOM 561 O O . ALA A 1 76 ? 11.224 6.854 -7.238 1.00 98.00 76 ALA A O 1
ATOM 562 N N . GLY A 1 77 ? 10.617 6.310 -9.338 1.00 97.50 77 GLY A N 1
ATOM 563 C CA . GLY A 1 77 ? 11.855 5.615 -9.687 1.00 97.50 77 GLY A CA 1
ATOM 564 C C . GLY A 1 77 ? 11.627 4.250 -10.329 1.00 97.50 77 GLY A C 1
ATOM 565 O O . GLY A 1 77 ? 10.501 3.780 -10.467 1.00 97.50 77 GLY A O 1
ATOM 566 N N . ILE A 1 78 ? 12.725 3.593 -10.689 1.00 97.94 78 ILE A N 1
ATOM 567 C CA . ILE A 1 78 ? 12.719 2.244 -11.264 1.00 97.94 78 ILE A CA 1
ATOM 568 C C . ILE A 1 78 ? 12.697 1.210 -10.129 1.00 97.94 78 ILE A C 1
ATOM 570 O O . ILE A 1 78 ? 13.483 1.305 -9.182 1.00 97.94 78 ILE A O 1
ATOM 574 N N . ALA A 1 79 ? 11.787 0.234 -10.195 1.00 97.25 79 ALA A N 1
ATOM 575 C CA . ALA A 1 79 ? 11.663 -0.802 -9.168 1.00 97.25 79 ALA A CA 1
ATOM 576 C C . ALA A 1 79 ? 12.811 -1.817 -9.257 1.00 97.25 79 ALA A C 1
ATOM 578 O O . ALA A 1 79 ? 13.528 -2.024 -8.278 1.00 97.25 79 ALA A O 1
ATOM 579 N N . HIS A 1 80 ? 13.025 -2.414 -10.431 1.00 97.50 80 HIS A N 1
ATOM 580 C CA . HIS A 1 80 ? 14.084 -3.393 -10.648 1.00 97.50 80 HIS A CA 1
ATOM 581 C C . HIS A 1 80 ? 14.450 -3.494 -12.138 1.00 97.50 80 HIS A C 1
ATOM 583 O O . HIS A 1 80 ? 13.820 -4.222 -12.899 1.00 97.50 80 HIS A O 1
ATOM 589 N N . HIS A 1 81 ? 15.510 -2.797 -12.561 1.00 96.81 81 HIS A N 1
ATOM 590 C CA . HIS A 1 81 ? 15.788 -2.570 -13.987 1.00 96.81 81 HIS A CA 1
ATOM 591 C C . HIS A 1 81 ? 16.074 -3.822 -14.834 1.00 96.81 81 HIS A C 1
ATOM 593 O O . HIS A 1 81 ? 15.890 -3.774 -16.045 1.00 96.81 81 HIS A O 1
ATOM 599 N N . TYR A 1 82 ? 16.481 -4.941 -14.225 1.00 97.19 82 TYR A N 1
ATOM 600 C CA . TYR A 1 82 ? 16.645 -6.219 -14.936 1.00 97.19 82 TYR A CA 1
ATOM 601 C C . TYR A 1 82 ? 15.329 -6.887 -15.370 1.00 97.19 82 TYR A C 1
ATOM 603 O O . TYR A 1 82 ? 15.373 -7.822 -16.162 1.00 97.19 82 TYR A O 1
ATOM 611 N N . PHE A 1 83 ? 14.172 -6.426 -14.884 1.00 96.56 83 PHE A N 1
ATOM 612 C CA . PHE A 1 83 ? 12.866 -6.932 -15.306 1.00 96.56 83 PHE A CA 1
ATOM 613 C C . PHE A 1 83 ? 12.271 -6.000 -16.359 1.00 96.56 83 PHE A C 1
ATOM 615 O O . PHE A 1 83 ? 11.838 -4.891 -16.047 1.00 96.56 83 PHE A O 1
ATOM 622 N N . THR A 1 84 ? 12.251 -6.436 -17.618 1.00 97.19 84 THR A N 1
ATOM 623 C CA . THR A 1 84 ? 11.652 -5.662 -18.719 1.00 97.19 84 THR A CA 1
ATOM 624 C C . THR A 1 84 ? 10.126 -5.641 -18.674 1.00 97.19 84 THR A C 1
ATOM 626 O O . THR A 1 84 ? 9.531 -4.711 -19.211 1.00 97.19 84 THR A O 1
ATOM 629 N N . ASP A 1 85 ? 9.526 -6.602 -17.972 1.00 96.88 85 ASP A N 1
ATOM 630 C CA . ASP A 1 85 ? 8.080 -6.805 -17.879 1.00 96.88 85 ASP A CA 1
ATOM 631 C C . ASP A 1 85 ? 7.559 -6.484 -16.463 1.00 96.88 85 ASP A C 1
ATOM 633 O O . ASP A 1 85 ? 8.233 -5.815 -15.665 1.00 96.88 85 ASP A O 1
ATOM 637 N N . SER A 1 86 ? 6.345 -6.943 -16.148 1.00 97.25 86 SER A N 1
ATOM 638 C CA . SER A 1 86 ? 5.713 -6.804 -14.835 1.00 97.25 86 SER A CA 1
ATOM 639 C C . SER A 1 86 ? 6.630 -7.335 -13.728 1.00 97.25 86 SER A C 1
ATOM 641 O O . SER A 1 86 ? 7.007 -8.507 -13.708 1.00 97.25 86 SER A O 1
ATOM 643 N N . TYR A 1 87 ? 6.990 -6.459 -12.793 1.00 97.19 87 TYR A N 1
ATOM 644 C CA . TYR A 1 87 ? 7.766 -6.803 -11.601 1.00 97.19 87 TYR A CA 1
ATOM 645 C C . TYR A 1 87 ? 6.865 -7.001 -10.384 1.00 97.19 87 TYR A C 1
ATOM 647 O O . TYR A 1 87 ? 7.095 -7.887 -9.564 1.00 97.19 87 TYR A O 1
ATOM 655 N N . ALA A 1 88 ? 5.827 -6.175 -10.265 1.00 96.25 88 ALA A N 1
ATOM 656 C CA . ALA A 1 88 ? 4.822 -6.299 -9.224 1.00 96.25 88 ALA A CA 1
ATOM 657 C C . ALA A 1 88 ? 3.470 -5.829 -9.750 1.00 96.25 88 ALA A C 1
ATOM 659 O O . ALA A 1 88 ? 3.388 -4.827 -10.454 1.00 96.25 88 ALA A O 1
ATOM 660 N N . PHE A 1 89 ? 2.408 -6.514 -9.343 1.00 95.69 89 PHE A N 1
ATOM 661 C CA . PHE A 1 89 ? 1.043 -6.106 -9.631 1.00 95.69 89 PHE A CA 1
ATOM 662 C C . PHE A 1 89 ? 0.323 -5.780 -8.327 1.00 95.69 89 PHE A C 1
ATOM 664 O O . PHE A 1 89 ? 0.360 -6.559 -7.372 1.00 95.69 89 PHE A O 1
ATOM 671 N N . LEU A 1 90 ? -0.318 -4.618 -8.283 1.00 94.38 90 LEU A N 1
ATOM 672 C CA . LEU A 1 90 ? -1.110 -4.164 -7.153 1.00 94.38 90 LEU A CA 1
ATOM 673 C C . LEU A 1 90 ? -2.589 -4.246 -7.511 1.00 94.38 90 LEU A C 1
ATOM 675 O O . LEU A 1 90 ? -3.047 -3.544 -8.413 1.00 94.38 90 LEU A O 1
ATOM 679 N N . SER A 1 91 ? -3.324 -5.054 -6.751 1.00 94.00 91 SER A N 1
ATOM 680 C CA . SER A 1 91 ? -4.775 -5.166 -6.851 1.00 94.00 91 SER A CA 1
ATOM 681 C C . SER A 1 91 ? -5.419 -4.865 -5.508 1.00 94.00 91 SER A C 1
ATOM 683 O O . SER A 1 91 ? -4.999 -5.409 -4.488 1.00 94.00 91 SER A O 1
ATOM 685 N N . VAL A 1 92 ? -6.456 -4.034 -5.517 1.00 91.81 92 VAL A N 1
ATOM 686 C CA . VAL A 1 92 ? -7.370 -3.861 -4.385 1.00 91.81 92 VAL A CA 1
ATOM 687 C C . VAL A 1 92 ? -8.786 -4.012 -4.909 1.00 91.81 92 VAL A C 1
ATOM 689 O O . VAL A 1 92 ? -9.183 -3.304 -5.836 1.00 91.81 92 VAL A O 1
ATOM 692 N N . THR A 1 93 ? -9.525 -4.930 -4.302 1.00 91.12 93 THR A N 1
ATOM 693 C CA . THR A 1 93 ? -10.895 -5.282 -4.670 1.00 91.12 93 THR A CA 1
ATOM 694 C C . THR A 1 93 ? -11.776 -5.119 -3.438 1.00 91.12 93 THR A C 1
ATOM 696 O O . THR A 1 93 ? -11.338 -5.452 -2.335 1.00 91.12 93 THR A O 1
ATOM 699 N N . ASP A 1 94 ? -12.979 -4.575 -3.604 1.00 86.62 94 ASP A N 1
ATOM 700 C CA . ASP A 1 94 ? -13.962 -4.530 -2.519 1.00 86.62 94 ASP A CA 1
ATOM 701 C C . ASP A 1 94 ? -14.650 -5.893 -2.305 1.00 86.62 94 ASP A C 1
ATOM 703 O O . ASP A 1 94 ? -14.406 -6.860 -3.032 1.00 86.62 94 ASP A O 1
ATOM 707 N N . ALA A 1 95 ? -15.498 -5.980 -1.277 1.00 81.69 95 ALA A N 1
ATOM 708 C CA . ALA A 1 95 ? -16.229 -7.203 -0.944 1.00 81.69 95 ALA A CA 1
ATOM 709 C C . ALA 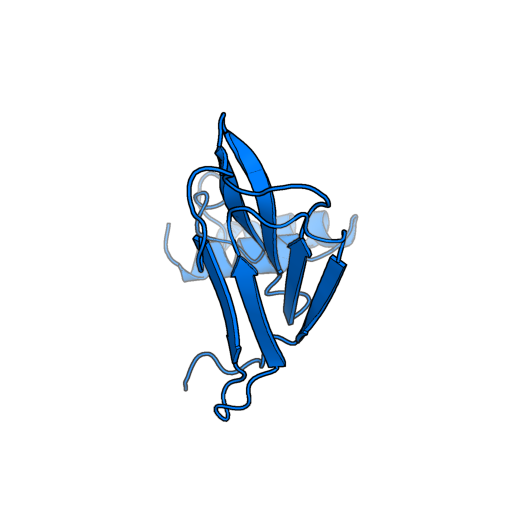A 1 95 ? -17.206 -7.665 -2.042 1.00 81.69 95 ALA A C 1
ATOM 711 O O . ALA A 1 95 ? -17.503 -8.856 -2.119 1.00 81.69 95 ALA A O 1
ATOM 712 N N . ASP A 1 96 ? -17.666 -6.754 -2.903 1.00 85.50 96 ASP A N 1
ATOM 713 C CA . ASP A 1 96 ? -18.570 -7.055 -4.018 1.00 85.50 96 ASP A CA 1
ATOM 714 C C . ASP A 1 96 ? -17.807 -7.512 -5.278 1.00 85.50 96 ASP A C 1
ATOM 716 O O . ASP A 1 96 ? -18.411 -7.849 -6.298 1.00 85.50 96 ASP A O 1
ATOM 720 N N . GLY A 1 97 ? -16.471 -7.547 -5.222 1.00 87.56 97 GLY A N 1
ATOM 721 C CA . GLY A 1 97 ? -15.617 -7.946 -6.337 1.00 87.56 97 GLY A CA 1
ATOM 722 C C . GLY A 1 97 ? -15.244 -6.803 -7.286 1.00 87.56 97 GLY A C 1
ATOM 723 O O . GLY A 1 97 ? -14.618 -7.060 -8.318 1.00 87.56 97 GLY A O 1
ATOM 724 N N . ASN A 1 98 ? -15.570 -5.545 -6.966 1.00 89.75 98 ASN A N 1
ATOM 725 C CA . ASN A 1 98 ? -15.190 -4.405 -7.798 1.00 89.75 98 ASN A CA 1
ATOM 726 C C . ASN A 1 98 ? -13.717 -4.050 -7.592 1.00 89.75 98 ASN A C 1
ATOM 728 O O . ASN A 1 98 ? -13.231 -3.910 -6.468 1.00 89.75 98 ASN A O 1
ATOM 732 N N . ILE A 1 99 ? -13.003 -3.838 -8.696 1.00 93.44 99 ILE A N 1
ATOM 733 C CA . ILE A 1 99 ? -11.596 -3.433 -8.673 1.00 93.44 99 ILE A CA 1
ATOM 734 C C . ILE A 1 99 ? -11.511 -1.939 -8.339 1.00 93.44 99 ILE A C 1
ATOM 736 O O . ILE A 1 99 ? -11.851 -1.086 -9.158 1.00 93.44 99 ILE A O 1
ATOM 740 N N . LEU A 1 100 ? -11.002 -1.625 -7.150 1.00 94.12 100 LEU A N 1
ATOM 741 C CA . LEU A 1 100 ? -10.733 -0.257 -6.697 1.00 94.12 100 LEU A CA 1
ATOM 742 C C . LEU A 1 100 ? -9.359 0.241 -7.159 1.00 94.12 100 LEU A C 1
ATOM 744 O O . LEU A 1 100 ? -9.153 1.437 -7.372 1.00 94.12 100 LEU A O 1
ATOM 748 N N . LEU A 1 101 ? -8.404 -0.679 -7.307 1.00 96.00 101 LEU A N 1
ATOM 749 C CA . LEU A 1 101 ? -7.075 -0.403 -7.836 1.00 96.00 101 LEU A CA 1
ATOM 750 C C . LEU A 1 101 ? -6.554 -1.617 -8.595 1.00 96.00 101 LEU A C 1
ATOM 752 O O . LEU A 1 101 ? -6.571 -2.725 -8.078 1.00 96.00 101 LEU A O 1
ATOM 756 N N . SER A 1 102 ? -6.052 -1.375 -9.801 1.00 97.00 102 SER A N 1
ATOM 757 C CA . SER A 1 102 ? -5.288 -2.322 -10.607 1.00 97.00 102 SER A CA 1
ATOM 758 C C . SER A 1 102 ? -4.117 -1.552 -11.197 1.00 97.00 102 SER A C 1
ATOM 760 O O . SER A 1 102 ? -4.319 -0.632 -11.995 1.00 97.00 102 SER A O 1
ATOM 762 N N . TYR A 1 103 ? -2.901 -1.866 -10.761 1.00 97.50 103 TYR A N 1
ATOM 763 C CA . TYR A 1 103 ? -1.706 -1.150 -11.187 1.00 97.50 103 TYR A CA 1
ATOM 764 C C . TYR A 1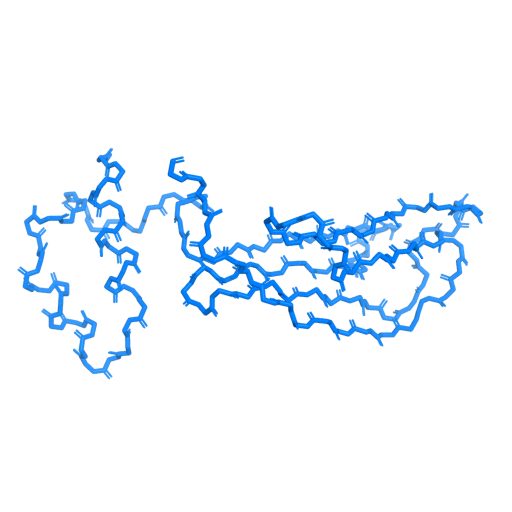 103 ? -0.543 -2.110 -11.407 1.00 97.50 103 TYR A C 1
ATOM 766 O O . TYR A 1 103 ? -0.097 -2.780 -10.475 1.00 97.50 103 TYR A O 1
ATOM 774 N N . ASP A 1 104 ? -0.050 -2.150 -12.643 1.00 97.50 104 ASP A N 1
ATOM 775 C CA . ASP A 1 104 ? 1.111 -2.945 -13.022 1.00 97.50 104 ASP A CA 1
ATOM 776 C C . ASP A 1 104 ? 2.388 -2.104 -12.937 1.00 97.50 104 ASP A C 1
ATOM 778 O O . ASP A 1 104 ? 2.498 -1.032 -13.539 1.00 97.50 104 ASP A O 1
ATOM 782 N N . VAL A 1 105 ? 3.354 -2.586 -12.162 1.00 97.69 105 VAL A N 1
ATOM 783 C CA . VAL A 1 105 ? 4.672 -1.981 -12.012 1.00 97.69 105 VAL A CA 1
ATOM 784 C C . VAL A 1 105 ? 5.629 -2.725 -12.927 1.00 97.69 105 VAL A C 1
ATOM 786 O O . VAL A 1 105 ? 6.176 -3.767 -12.563 1.00 97.69 105 VAL A O 1
ATOM 789 N N . ILE A 1 106 ? 5.882 -2.152 -14.101 1.00 98.00 106 ILE A N 1
ATOM 790 C CA . ILE A 1 106 ? 6.928 -2.641 -15.001 1.00 98.00 106 ILE A CA 1
ATOM 791 C C . ILE A 1 106 ? 8.298 -2.359 -14.376 1.00 98.00 106 ILE A C 1
ATOM 793 O O . ILE A 1 106 ? 8.619 -1.210 -14.052 1.00 98.00 106 ILE A O 1
ATOM 797 N N . GLY A 1 107 ? 9.105 -3.407 -14.192 1.00 97.50 107 GLY A N 1
ATOM 798 C CA . GLY A 1 107 ? 10.314 -3.358 -13.364 1.00 97.50 107 GLY A CA 1
ATOM 799 C C . GLY A 1 107 ? 11.365 -2.368 -13.849 1.00 97.50 107 GLY A C 1
ATOM 800 O O . GLY A 1 107 ? 11.982 -1.682 -13.033 1.00 97.50 107 GLY A O 1
ATOM 801 N N . SER A 1 108 ? 11.521 -2.270 -15.167 1.00 97.88 108 SER A N 1
ATOM 802 C CA . SER A 1 108 ? 12.497 -1.431 -15.867 1.00 97.88 108 SER A CA 1
ATOM 803 C C . SER A 1 108 ? 12.039 -0.002 -16.125 1.00 97.88 108 SER A C 1
ATOM 805 O O . SER A 1 108 ? 12.858 0.845 -16.481 1.00 97.88 108 SER A O 1
ATOM 807 N N . GLN A 1 109 ? 10.757 0.294 -15.915 1.00 98.00 109 GLN A N 1
ATOM 808 C CA . GLN A 1 109 ? 10.213 1.615 -16.186 1.00 98.00 109 GLN A CA 1
ATOM 809 C C . GLN A 1 109 ? 10.298 2.522 -14.964 1.00 98.00 109 GLN A C 1
ATOM 811 O O . GLN A 1 109 ? 10.165 2.095 -13.814 1.00 98.00 109 GLN A O 1
ATOM 816 N N . ASN A 1 110 ? 10.507 3.810 -15.229 1.00 97.75 110 ASN A N 1
ATOM 817 C CA . ASN A 1 110 ? 10.478 4.824 -14.192 1.00 97.75 110 ASN A CA 1
ATOM 818 C C . ASN A 1 110 ? 9.029 5.088 -13.771 1.00 97.75 110 ASN A C 1
ATOM 820 O O . ASN A 1 110 ? 8.241 5.625 -14.548 1.00 97.75 110 ASN A O 1
ATOM 824 N N . GLN A 1 111 ? 8.699 4.735 -12.534 1.00 97.25 111 GLN A N 1
ATOM 825 C CA . GLN A 1 111 ? 7.370 4.942 -11.978 1.00 97.25 111 GLN A CA 1
ATOM 826 C C . GLN A 1 111 ? 7.211 6.384 -11.479 1.00 97.25 111 GLN A C 1
ATOM 828 O O . GLN A 1 111 ? 8.176 6.958 -10.959 1.00 97.25 111 GLN A O 1
ATOM 833 N N . PRO A 1 112 ? 6.019 6.992 -11.594 1.00 97.38 112 PRO A N 1
ATOM 834 C CA . PRO A 1 112 ? 5.710 8.234 -10.900 1.00 97.38 112 PRO A CA 1
ATOM 835 C C . PRO A 1 112 ? 5.458 7.970 -9.409 1.00 97.38 112 PRO A C 1
ATOM 837 O O . PRO A 1 112 ? 5.042 6.881 -9.015 1.00 97.38 112 PRO A O 1
ATOM 840 N N . ALA A 1 113 ? 5.652 8.990 -8.572 1.00 98.12 113 ALA A N 1
ATOM 841 C CA . ALA A 1 113 ? 5.160 8.928 -7.201 1.00 98.12 113 ALA A CA 1
ATOM 842 C C . ALA A 1 113 ? 3.628 8.990 -7.221 1.00 98.12 113 ALA A C 1
ATOM 844 O O . ALA A 1 113 ? 3.052 9.863 -7.876 1.00 98.12 113 ALA A O 1
ATOM 845 N N . LYS A 1 114 ? 2.965 8.073 -6.516 1.00 98.00 114 LYS A N 1
ATOM 846 C CA . LYS A 1 114 ? 1.503 8.023 -6.459 1.00 98.00 114 LYS A CA 1
ATOM 847 C C . LYS A 1 114 ? 1.027 7.504 -5.115 1.00 98.00 114 LYS A C 1
ATOM 849 O O . LYS A 1 114 ? 1.635 6.606 -4.542 1.00 98.00 114 LYS A O 1
ATOM 854 N N . THR A 1 115 ? -0.093 8.038 -4.649 1.00 98.25 115 THR A N 1
ATOM 855 C CA . THR A 1 115 ? -0.766 7.560 -3.446 1.00 98.25 115 THR A CA 1
ATOM 856 C C . THR A 1 115 ? -2.236 7.328 -3.747 1.00 98.25 115 THR A C 1
ATOM 858 O O . THR A 1 115 ? -2.888 8.163 -4.373 1.00 98.25 115 THR A O 1
ATOM 861 N N . TRP A 1 116 ? -2.745 6.192 -3.291 1.00 98.00 116 TRP A N 1
ATOM 862 C CA . TRP A 1 116 ? -4.159 5.855 -3.291 1.00 98.00 116 TRP A CA 1
ATOM 863 C C . TRP A 1 116 ? -4.604 5.650 -1.852 1.00 98.00 116 TRP A C 1
ATOM 865 O O . TRP A 1 116 ? -3.960 4.909 -1.113 1.00 98.00 116 TRP A O 1
ATOM 875 N N . VAL A 1 117 ? -5.710 6.280 -1.473 1.00 96.44 117 VAL A N 1
ATOM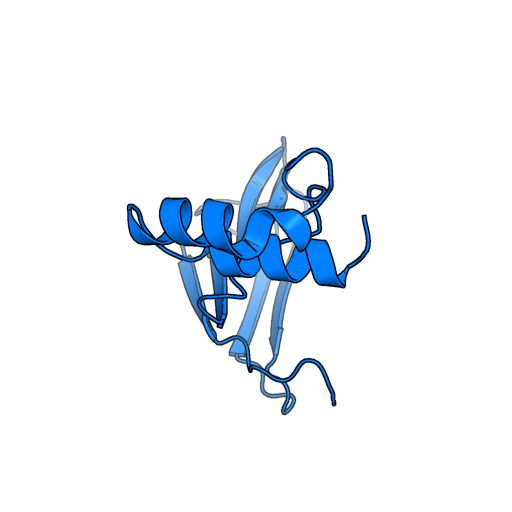 876 C CA . VAL A 1 117 ? -6.403 6.006 -0.214 1.00 96.44 117 VAL A CA 1
ATOM 877 C C . VAL A 1 117 ? -7.722 5.352 -0.589 1.00 96.44 117 VAL A C 1
ATOM 879 O O . VAL A 1 117 ? -8.558 5.975 -1.241 1.00 96.44 117 VAL A O 1
ATOM 882 N N . LEU A 1 118 ? -7.861 4.077 -0.251 1.00 94.56 118 LEU A N 1
ATOM 883 C CA . LEU A 1 118 ? -8.966 3.225 -0.668 1.00 94.56 118 LEU A CA 1
ATOM 884 C C . LEU A 1 118 ? -9.764 2.794 0.563 1.00 94.56 118 LEU A C 1
ATOM 886 O O . LEU A 1 118 ? -9.161 2.523 1.606 1.00 94.56 118 LEU A O 1
ATOM 890 N N . PRO A 1 119 ? -11.098 2.719 0.471 1.00 90.38 119 PRO A N 1
ATOM 891 C CA . PRO A 1 119 ? -11.908 2.211 1.564 1.00 90.38 119 PRO A CA 1
ATOM 892 C C . PRO A 1 119 ? -11.664 0.711 1.764 1.00 90.38 119 PRO A C 1
ATOM 894 O O . PRO A 1 119 ? -11.464 -0.039 0.811 1.00 90.38 119 PRO A O 1
ATOM 897 N N . LEU A 1 120 ? -11.736 0.275 3.016 1.00 83.12 120 LEU A N 1
ATOM 898 C CA . LEU A 1 120 ? -11.965 -1.117 3.379 1.00 83.12 120 LEU A CA 1
ATOM 899 C C . LEU A 1 120 ? -13.452 -1.270 3.673 1.00 83.12 120 LEU A C 1
ATOM 901 O O . LEU A 1 120 ? -13.984 -0.631 4.584 1.00 83.12 120 LEU A O 1
ATOM 905 N N . SER A 1 121 ? -14.141 -2.111 2.910 1.00 70.88 121 SER A N 1
ATOM 906 C CA . SER A 1 121 ? -15.505 -2.500 3.253 1.00 70.88 121 SER A CA 1
ATOM 907 C C . SER A 1 121 ? -15.492 -3.242 4.591 1.00 70.88 121 SER A C 1
ATOM 909 O O . SER A 1 121 ? -14.696 -4.154 4.804 1.00 70.88 121 SER A O 1
ATOM 911 N N . GLY A 1 122 ? -16.377 -2.849 5.506 1.00 57.34 122 GLY A N 1
ATOM 912 C CA . GLY A 1 122 ? -16.513 -3.454 6.832 1.00 57.34 122 GLY A CA 1
ATOM 913 C C . GLY A 1 122 ? -17.246 -4.794 6.824 1.00 57.34 122 GLY A C 1
ATOM 914 O O . GLY A 1 122 ? -18.131 -4.972 7.648 1.00 57.34 122 GLY A O 1
ATOM 915 N N . TYR A 1 123 ? -16.897 -5.693 5.905 1.00 46.97 123 TYR A N 1
ATOM 916 C CA . TYR A 1 123 ? -17.419 -7.057 5.852 1.00 46.97 123 TYR A CA 1
ATOM 917 C C . TYR A 1 123 ? -16.242 -8.023 5.716 1.00 46.97 123 TYR A C 1
ATOM 919 O O . TYR A 1 123 ? -15.907 -8.497 4.634 1.00 46.97 123 TYR A O 1
ATOM 927 N N . GLY A 1 124 ? -15.574 -8.282 6.841 1.00 44.94 124 GLY A N 1
ATOM 928 C CA . GLY A 1 124 ? -15.012 -9.611 7.052 1.00 44.94 124 GLY A CA 1
ATOM 929 C C . GLY A 1 124 ? -16.212 -10.515 7.302 1.00 44.94 124 GLY A C 1
ATOM 930 O O . GLY A 1 124 ? -16.964 -10.219 8.222 1.00 44.94 124 GLY A O 1
ATOM 931 N N . GLY A 1 125 ? -16.432 -11.486 6.413 1.00 41.16 125 GLY A N 1
ATOM 932 C CA . GLY A 1 125 ? -17.668 -12.263 6.298 1.00 41.16 125 GLY A CA 1
ATOM 933 C C . GLY A 1 125 ? -18.342 -12.606 7.627 1.00 41.16 125 GLY A C 1
ATOM 934 O O . GLY A 1 125 ? -17.695 -13.116 8.543 1.00 41.16 125 GLY A O 1
ATOM 935 N N . GLU A 1 126 ? -19.640 -12.310 7.689 1.00 35.22 126 GLU A N 1
ATOM 936 C CA . GLU A 1 126 ? -20.575 -13.007 8.576 1.00 35.22 126 GLU A CA 1
ATOM 937 C C . GLU A 1 126 ? -20.807 -14.442 8.082 1.00 35.22 126 GLU A C 1
ATOM 939 O O . GLU A 1 126 ? -20.794 -14.655 6.844 1.00 35.22 126 GLU A O 1
#

pLDDT: mean 85.51, std 14.59, range [35.22, 98.38]

Solvent-a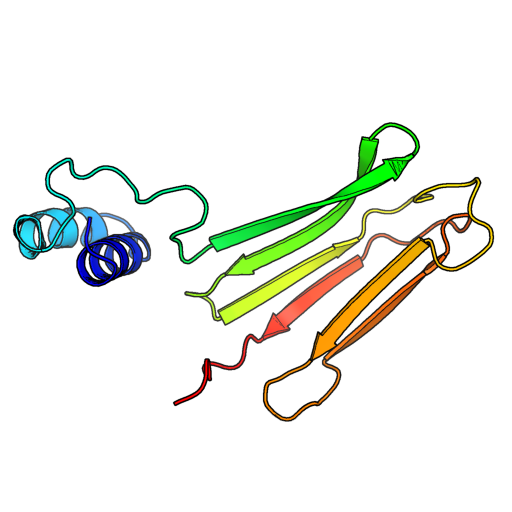ccessible surface area (backbone atoms only — not comparable to full-atom values): 7385 Å² total; per-residue (Å²): 126,56,70,69,24,46,51,51,49,49,59,40,66,72,48,58,84,70,58,24,61,54,45,54,66,74,45,48,90,54,36,42,95,80,70,59,80,58,58,100,87,56,70,51,65,50,76,48,76,44,61,34,56,94,69,40,68,33,36,38,41,37,39,28,63,81,79,28,31,38,37,40,38,38,46,59,42,57,38,27,68,91,34,84,47,80,63,48,76,47,76,40,62,47,88,90,67,49,76,79,40,82,50,77,39,41,6,47,42,75,40,67,64,45,76,47,82,39,81,46,68,96,61,79,81,131

InterPro domains:
  IPR004954 Putative mucin/carbohydrate-binding domain [PF03272] (51-126)

Organism: Serratia marcescens (NCBI:txid615)

Sequence (126 aa):
SSSFKDDIYLAIGAFAEPQRESLLATYRDCLPADNAPPGAHVGNAFTVACKGIGDRQFLTCAVDLVKKTVTVTLAAGIAHHYFTDSYAFLSVTDADGNILLSYDVIGSQNQPAKTWVLPLSGYGGE

Foldseek 3Di:
DDLQQLVQLQVLVVDDPPSSVVSCVVCVVSHDVVNDNDDPPRHQKDKDFDAAPPRHTQWIWIGGNVQQKIKIWGDWAARYQVQQAFPDWDWDAAPVGHTPDTDTRRRNDTDHIDMDIGGHDPPPDD

Secondary structure (DSSP, 8-state):
--HHHHHHHHHHHTSPTTHHHHHHHHTGGGS-TT-PPPPTTSSSEEEEEEE-GGG-EEEEEEEETTTTEEEEEEPSEES-TT-SSEEEEEEEE-TTS-EEEEEEEETTSEEPPEEEEEEPPS-S--